Protein AF-A0A7V5FV87-F1 (afdb_mon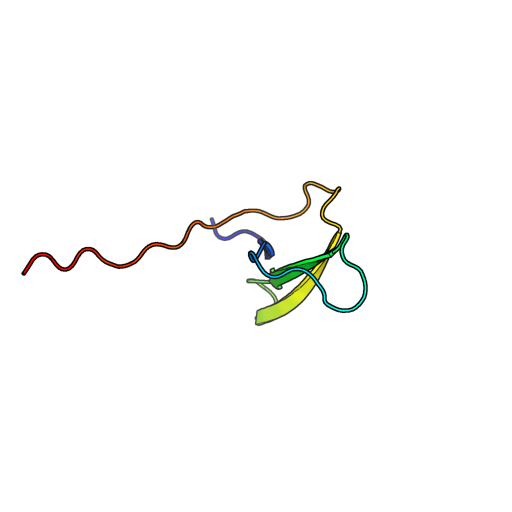omer_lite)

Sequence (51 aa):
SLQEGYWSSTTSFFETDWAWVLYMKKGACGVGYKPDATFHVWPVTEAVDSG

Structure (mmCIF, N/CA/C/O backbone):
data_AF-A0A7V5FV87-F1
#
_entry.id   AF-A0A7V5FV87-F1
#
loop_
_atom_site.group_PDB
_atom_site.id
_atom_site.type_symbol
_atom_site.label_atom_id
_atom_site.label_alt_id
_atom_site.label_comp_id
_atom_site.label_asym_id
_atom_site.label_entity_id
_atom_site.label_seq_id
_atom_site.pdbx_PDB_ins_code
_atom_site.Cartn_x
_atom_site.Cartn_y
_atom_site.Cartn_z
_atom_site.occupancy
_atom_site.B_iso_or_equiv
_atom_site.auth_seq_id
_atom_site.auth_comp_id
_atom_site.auth_asym_id
_atom_site.auth_atom_id
_atom_site.pdbx_PDB_model_num
ATOM 1 N N . SER A 1 1 ? -8.105 -8.374 16.619 1.00 84.88 1 SER A N 1
ATOM 2 C CA . SER A 1 1 ? -7.120 -7.310 16.904 1.00 84.88 1 SER A CA 1
ATOM 3 C C . SER A 1 1 ? -6.820 -6.561 15.618 1.00 84.88 1 SER A C 1
ATOM 5 O O . SER A 1 1 ? -7.070 -7.099 14.544 1.00 84.88 1 SER A O 1
ATOM 7 N N . LEU A 1 2 ? -6.324 -5.326 15.713 1.00 90.75 2 LEU A N 1
ATOM 8 C CA . LEU A 1 2 ? -5.876 -4.573 14.544 1.00 90.75 2 LEU A CA 1
ATOM 9 C C . LEU A 1 2 ? -4.555 -5.157 14.022 1.00 90.75 2 LEU A C 1
ATOM 11 O O . LEU A 1 2 ? -3.638 -5.381 14.815 1.00 90.75 2 LEU A O 1
ATOM 15 N N . GLN A 1 3 ? -4.478 -5.419 12.717 1.00 95.00 3 GLN A N 1
ATOM 16 C CA . GLN A 1 3 ? -3.282 -5.964 12.071 1.00 95.00 3 GLN A CA 1
ATOM 17 C C . GLN A 1 3 ? -2.253 -4.867 11.770 1.00 95.00 3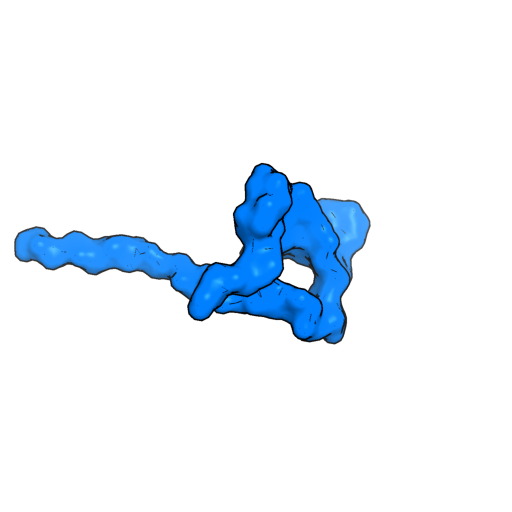 GLN A C 1
ATOM 19 O O . GLN A 1 3 ? -2.554 -3.677 11.860 1.00 95.00 3 GLN A O 1
ATOM 24 N N . GLU A 1 4 ? -1.025 -5.264 11.421 1.00 94.88 4 GLU A N 1
ATOM 25 C CA . GLU A 1 4 ? 0.066 -4.326 11.109 1.00 94.88 4 GLU A CA 1
ATOM 26 C C . GLU A 1 4 ? -0.280 -3.407 9.930 1.00 94.88 4 GLU A C 1
ATOM 28 O O . GLU A 1 4 ? -0.052 -2.197 10.002 1.00 94.88 4 GLU A O 1
ATOM 33 N N . GLY A 1 5 ? -0.872 -3.969 8.873 1.00 96.94 5 GLY A N 1
ATOM 34 C CA . GLY A 1 5 ? -1.310 -3.204 7.719 1.00 96.94 5 GLY A CA 1
ATOM 35 C C . GLY A 1 5 ? -2.390 -3.892 6.895 1.00 96.94 5 GLY A C 1
ATOM 36 O O . GLY A 1 5 ? -2.579 -5.112 6.973 1.00 96.94 5 GLY A O 1
ATOM 37 N N . TYR A 1 6 ? -3.092 -3.074 6.115 1.00 98.00 6 TYR A N 1
ATOM 38 C CA . TYR A 1 6 ? -4.171 -3.497 5.234 1.00 98.00 6 TYR A CA 1
ATOM 39 C C . TYR A 1 6 ? -3.913 -3.060 3.798 1.00 98.00 6 TYR A C 1
ATOM 41 O O . TYR A 1 6 ? -3.504 -1.921 3.551 1.00 98.00 6 TYR A O 1
AT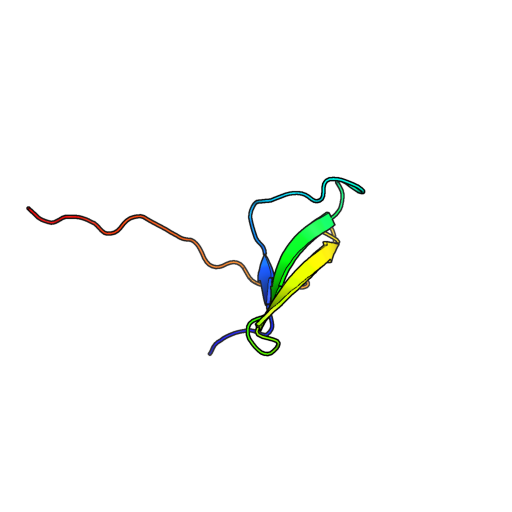OM 49 N N . TRP A 1 7 ? -4.188 -3.959 2.859 1.00 97.94 7 TRP A N 1
ATOM 50 C CA . TRP A 1 7 ? -4.218 -3.634 1.442 1.00 97.94 7 TRP A CA 1
ATOM 51 C C . TRP A 1 7 ? -5.304 -2.602 1.143 1.00 97.94 7 TRP A C 1
ATOM 53 O O . TRP A 1 7 ? -6.415 -2.682 1.668 1.00 97.94 7 TRP A O 1
ATOM 63 N N . SER A 1 8 ? -4.996 -1.678 0.237 1.00 97.06 8 SER A N 1
ATOM 64 C CA . SER A 1 8 ? -6.003 -0.880 -0.463 1.00 97.06 8 SER A CA 1
ATOM 65 C C . SER A 1 8 ? -6.246 -1.430 -1.873 1.00 97.06 8 SER A C 1
ATOM 67 O O . SER A 1 8 ? -5.411 -2.144 -2.429 1.00 97.06 8 SER A O 1
ATOM 69 N N . SER A 1 9 ? -7.361 -1.041 -2.494 1.00 96.56 9 SER A N 1
ATOM 70 C CA . SER A 1 9 ? -7.660 -1.371 -3.897 1.00 96.56 9 SER A CA 1
ATOM 71 C C . SER A 1 9 ? -6.870 -0.529 -4.912 1.00 96.56 9 SER A C 1
ATOM 73 O O . SER A 1 9 ? -7.072 -0.669 -6.118 1.00 96.56 9 SER A O 1
ATOM 75 N N . THR A 1 10 ? -5.966 0.341 -4.455 1.00 97.88 10 THR A N 1
ATOM 76 C CA . THR A 1 10 ? -5.193 1.241 -5.315 1.00 97.88 10 THR A CA 1
ATOM 77 C C . THR A 1 10 ? -3.872 0.586 -5.719 1.00 97.88 10 THR A C 1
ATOM 79 O O . THR A 1 10 ? -2.987 0.365 -4.892 1.00 97.88 10 THR A O 1
ATOM 82 N N . THR A 1 11 ? -3.715 0.302 -7.013 1.00 98.12 11 THR A N 1
ATOM 83 C CA . THR A 1 11 ? -2.446 -0.179 -7.587 1.00 98.12 11 THR A CA 1
ATOM 84 C C . THR A 1 11 ? -1.409 0.948 -7.612 1.00 98.12 11 THR A C 1
ATOM 86 O O . THR A 1 11 ? -1.757 2.111 -7.820 1.00 98.12 11 THR A O 1
ATOM 89 N N . SER A 1 12 ? -0.139 0.618 -7.373 1.00 97.69 12 SER A N 1
ATOM 90 C CA . SER A 1 12 ? 0.967 1.572 -7.479 1.00 97.69 12 SER A CA 1
ATOM 91 C C . SER A 1 12 ? 1.096 2.093 -8.913 1.00 97.69 12 SER A C 1
ATOM 93 O O . SER A 1 12 ? 0.927 1.349 -9.876 1.00 97.69 12 SER A O 1
ATOM 95 N N . PHE A 1 13 ? 1.404 3.384 -9.050 1.00 96.00 13 PHE A N 1
ATOM 96 C CA . PHE A 1 13 ? 1.598 4.018 -10.355 1.00 96.00 13 PHE A CA 1
ATOM 97 C C . PHE A 1 13 ? 2.909 3.586 -11.030 1.00 96.00 13 PHE A C 1
ATOM 99 O O . PHE A 1 13 ? 2.955 3.465 -12.249 1.00 96.00 13 PHE A O 1
ATOM 106 N N . PHE A 1 14 ? 3.968 3.361 -10.246 1.00 94.50 14 PHE A N 1
ATOM 107 C CA . PHE A 1 14 ? 5.305 3.074 -10.775 1.00 94.50 14 PHE A CA 1
ATOM 108 C C . PHE A 1 14 ? 5.459 1.617 -11.220 1.00 94.50 14 PHE A C 1
ATOM 110 O O . PHE A 1 14 ? 5.907 1.355 -12.331 1.00 94.50 14 PHE A O 1
ATOM 117 N N . GLU A 1 15 ? 5.058 0.675 -10.366 1.00 96.75 15 GLU A N 1
ATOM 118 C CA . GLU A 1 15 ? 5.146 -0.762 -10.630 1.00 96.75 15 GLU A CA 1
ATOM 119 C C . GLU A 1 15 ? 3.795 -1.410 -10.347 1.00 96.75 15 GLU A C 1
ATOM 121 O O . GLU A 1 15 ? 3.322 -1.430 -9.210 1.00 96.75 15 GLU A O 1
ATOM 126 N N . THR A 1 16 ? 3.159 -1.946 -11.387 1.00 97.50 16 THR A N 1
ATOM 127 C CA . THR A 1 16 ? 1.777 -2.437 -11.282 1.00 97.50 16 THR A CA 1
ATOM 128 C C . THR A 1 16 ? 1.646 -3.735 -10.489 1.00 97.50 16 THR A C 1
ATOM 130 O O . THR A 1 16 ? 0.542 -4.058 -10.048 1.00 97.50 16 THR A O 1
ATOM 133 N N . ASP A 1 17 ? 2.751 -4.418 -10.199 1.00 97.94 17 ASP A N 1
ATOM 134 C CA . ASP A 1 17 ? 2.784 -5.573 -9.297 1.00 97.94 17 ASP A CA 1
ATOM 135 C C . ASP A 1 17 ? 2.720 -5.174 -7.813 1.00 97.94 17 ASP A C 1
ATOM 137 O O . ASP A 1 17 ? 2.673 -6.034 -6.936 1.00 97.94 17 ASP A O 1
ATOM 141 N N . TRP A 1 18 ? 2.646 -3.875 -7.512 1.00 98.31 18 TRP A N 1
ATOM 142 C CA . TRP A 1 18 ? 2.537 -3.341 -6.157 1.00 98.31 18 TRP A CA 1
ATOM 143 C C . TRP A 1 18 ? 1.205 -2.624 -5.927 1.00 98.31 18 TRP A C 1
ATOM 145 O O . TRP A 1 18 ? 0.583 -2.092 -6.850 1.00 98.31 18 TRP A O 1
ATOM 155 N N . ALA A 1 19 ? 0.753 -2.582 -4.677 1.00 98.25 19 ALA A N 1
ATOM 156 C CA . ALA A 1 19 ? -0.444 -1.857 -4.254 1.00 98.25 19 ALA A CA 1
ATOM 157 C C . ALA A 1 19 ? -0.174 -1.023 -3.002 1.00 98.25 19 ALA A C 1
ATOM 159 O O . ALA A 1 19 ? 0.737 -1.324 -2.230 1.00 98.25 19 ALA A O 1
ATOM 160 N N . TRP A 1 20 ? -0.974 0.020 -2.793 1.00 97.94 20 TRP A N 1
ATOM 161 C CA . TRP A 1 20 ? -0.891 0.851 -1.596 1.00 97.94 20 TRP A CA 1
ATOM 162 C C . TRP A 1 20 ? -1.354 0.086 -0.347 1.00 97.94 20 TRP A C 1
ATOM 164 O O . TRP A 1 20 ? -2.346 -0.649 -0.392 1.00 97.94 20 TRP A O 1
ATOM 174 N N . VAL A 1 21 ? -0.658 0.306 0.770 1.00 98.06 21 VAL A N 1
ATOM 175 C CA . VAL A 1 21 ? -0.899 -0.320 2.081 1.00 98.06 21 VAL A CA 1
ATOM 176 C C . VAL A 1 21 ? -1.062 0.756 3.151 1.00 98.06 21 VAL A C 1
ATOM 178 O O . VAL A 1 21 ? -0.248 1.678 3.227 1.00 98.06 21 VAL A O 1
ATOM 181 N N . LEU A 1 22 ? -2.073 0.605 4.009 1.00 97.56 22 LEU A N 1
ATOM 182 C CA . LEU A 1 22 ? -2.258 1.410 5.218 1.00 97.56 22 LEU A CA 1
ATOM 183 C C . LEU A 1 22 ? -1.629 0.697 6.423 1.00 97.56 22 LEU A C 1
ATOM 185 O O . LEU A 1 22 ? -2.103 -0.366 6.819 1.00 97.56 22 LEU A O 1
ATOM 189 N N . TYR A 1 23 ? -0.591 1.282 7.024 1.00 97.00 23 TYR A N 1
ATOM 190 C CA . TYR A 1 23 ? 0.102 0.736 8.197 1.00 97.00 23 TYR A CA 1
ATOM 191 C C . TYR A 1 23 ? -0.473 1.314 9.486 1.00 97.00 23 TYR A C 1
ATOM 193 O O . TYR A 1 23 ? -0.167 2.447 9.871 1.00 97.00 23 TYR A O 1
ATOM 201 N N . MET A 1 24 ? -1.264 0.516 10.198 1.00 94.88 24 MET A N 1
ATOM 202 C CA . MET A 1 24 ? -2.036 1.003 11.341 1.00 94.88 24 MET A CA 1
ATOM 203 C C . MET A 1 24 ? -1.166 1.407 12.529 1.00 94.88 24 MET A C 1
ATOM 205 O O . MET A 1 24 ? -1.465 2.390 13.199 1.00 94.88 24 MET A O 1
ATOM 209 N N . LYS A 1 25 ? -0.075 0.678 12.791 1.00 92.38 25 LYS A N 1
ATOM 210 C CA . LYS A 1 25 ? 0.819 1.003 13.917 1.00 92.38 25 LYS A CA 1
ATOM 211 C C . LYS A 1 25 ? 1.727 2.195 13.639 1.00 92.38 25 LYS A C 1
ATOM 213 O O . LYS A 1 25 ? 2.186 2.839 14.575 1.00 92.38 25 LYS A O 1
ATOM 218 N N . LYS A 1 26 ? 2.003 2.471 12.362 1.00 93.81 26 LYS A N 1
ATOM 219 C CA . LYS A 1 26 ? 2.903 3.549 11.933 1.00 93.81 26 LYS A CA 1
ATOM 220 C C . LYS A 1 26 ? 2.160 4.839 11.588 1.00 93.81 26 LYS A C 1
ATOM 222 O O . LYS A 1 26 ? 2.805 5.871 11.468 1.00 93.81 26 LYS A O 1
ATOM 227 N N . GLY A 1 27 ? 0.838 4.780 11.399 1.00 94.81 27 GLY A N 1
ATOM 228 C CA . GLY A 1 27 ? 0.044 5.926 10.951 1.00 94.81 27 GLY A CA 1
ATOM 229 C C . GLY A 1 27 ? 0.467 6.429 9.569 1.00 94.81 27 GLY A C 1
ATOM 230 O O . GLY A 1 27 ? 0.480 7.632 9.334 1.00 94.81 27 GLY A O 1
ATOM 231 N N . ALA A 1 28 ? 0.872 5.522 8.675 1.00 97.44 28 ALA A N 1
ATOM 232 C CA . ALA A 1 28 ? 1.469 5.867 7.388 1.00 97.44 28 ALA A CA 1
ATOM 233 C C . ALA A 1 28 ? 0.924 4.999 6.250 1.00 97.44 28 ALA A C 1
ATOM 235 O O . ALA A 1 28 ? 0.439 3.888 6.474 1.00 97.44 28 ALA A O 1
ATOM 236 N N . CYS A 1 29 ? 1.080 5.492 5.023 1.00 97.38 29 CYS A N 1
ATOM 237 C CA . CYS A 1 29 ? 0.851 4.729 3.802 1.00 97.38 29 CYS A CA 1
ATOM 238 C C . CYS A 1 29 ? 2.188 4.349 3.156 1.00 97.38 29 CYS A C 1
ATOM 240 O O . CYS A 1 29 ? 3.140 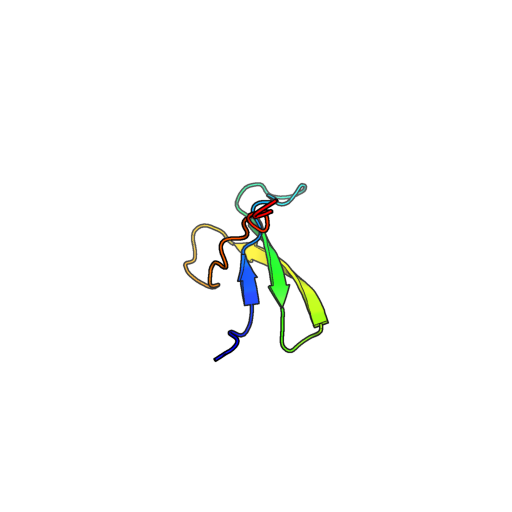5.128 3.178 1.00 97.38 29 CYS A O 1
ATOM 242 N N . GLY A 1 30 ? 2.245 3.166 2.555 1.00 96.94 30 GLY A N 1
ATOM 243 C CA . GLY A 1 30 ? 3.367 2.713 1.733 1.00 96.94 30 GLY A CA 1
ATOM 244 C C . GLY A 1 30 ? 2.875 1.805 0.613 1.00 96.94 30 GLY A C 1
ATOM 245 O O . GLY A 1 30 ? 1.698 1.853 0.259 1.00 96.94 30 GLY A O 1
ATOM 246 N N . VAL A 1 31 ? 3.755 0.962 0.077 1.00 97.38 31 VAL A N 1
ATOM 247 C CA . VAL A 1 31 ? 3.406 -0.022 -0.954 1.00 97.38 31 VAL A CA 1
ATOM 248 C C . VAL A 1 31 ? 3.834 -1.427 -0.542 1.00 97.38 31 VAL A C 1
ATOM 250 O O . VAL A 1 31 ? 4.834 -1.596 0.154 1.00 97.38 31 VAL A O 1
ATOM 253 N N . GLY A 1 32 ? 3.075 -2.427 -0.980 1.00 97.31 32 GLY A N 1
ATOM 254 C CA . GLY A 1 32 ? 3.396 -3.843 -0.829 1.00 97.31 32 GLY A CA 1
ATOM 255 C C . GLY A 1 32 ? 3.327 -4.574 -2.166 1.00 97.31 32 GLY A C 1
ATOM 256 O O . GLY A 1 32 ? 2.583 -4.169 -3.061 1.00 97.31 32 GLY A O 1
ATOM 257 N N . TYR A 1 33 ? 4.098 -5.650 -2.287 1.00 97.69 33 TYR A N 1
ATOM 258 C CA . TYR A 1 33 ? 4.168 -6.485 -3.480 1.00 97.69 33 TYR A CA 1
ATOM 259 C C . TYR A 1 33 ? 2.997 -7.478 -3.507 1.00 97.69 33 TYR A C 1
ATOM 261 O O . TYR A 1 33 ? 2.856 -8.297 -2.599 1.00 97.69 33 TYR A O 1
ATOM 269 N N . LYS A 1 34 ? 2.122 -7.379 -4.516 1.00 96.56 34 LYS A N 1
ATOM 270 C CA . LYS A 1 34 ? 0.845 -8.116 -4.590 1.00 96.56 34 LYS A CA 1
ATOM 271 C C . LYS A 1 34 ? 0.997 -9.641 -4.618 1.00 96.56 34 LYS A C 1
ATOM 273 O O . LYS A 1 34 ? 0.132 -10.298 -4.041 1.00 96.56 34 LYS A O 1
ATOM 278 N N . PRO A 1 35 ? 2.014 -10.226 -5.287 1.00 97.00 35 PRO A N 1
ATOM 279 C CA . PRO A 1 35 ? 2.188 -11.678 -5.286 1.00 97.00 35 PRO A CA 1
ATOM 280 C C . PRO A 1 35 ? 2.434 -12.267 -3.893 1.00 97.00 35 PRO A C 1
ATOM 282 O O . PRO A 1 35 ? 2.166 -13.450 -3.684 1.00 97.00 35 PRO A O 1
ATOM 285 N N . ASP A 1 36 ? 2.874 -11.450 -2.933 1.00 95.44 36 ASP A N 1
ATOM 286 C CA . ASP A 1 36 ? 3.068 -11.886 -1.559 1.00 95.44 36 ASP A CA 1
ATOM 287 C C . ASP A 1 36 ? 1.799 -11.656 -0.723 1.00 95.44 36 ASP A C 1
ATOM 289 O O . ASP A 1 36 ? 1.253 -10.554 -0.655 1.00 95.44 36 ASP A O 1
ATOM 293 N N . ALA A 1 37 ? 1.361 -12.674 0.020 1.00 92.00 37 ALA A N 1
ATOM 294 C CA . ALA A 1 37 ? 0.231 -12.579 0.952 1.00 92.00 37 ALA A CA 1
ATOM 295 C C . ALA A 1 37 ? 0.629 -11.897 2.283 1.00 92.00 37 ALA A C 1
ATOM 297 O O . ALA A 1 37 ? 0.513 -12.480 3.360 1.00 92.00 37 ALA A O 1
ATOM 298 N N . THR A 1 38 ? 1.150 -10.669 2.206 1.00 95.00 38 THR A N 1
ATOM 299 C CA . THR A 1 38 ? 1.830 -9.969 3.317 1.00 95.00 38 THR A CA 1
ATOM 300 C C . THR A 1 38 ? 0.929 -9.084 4.179 1.00 95.00 38 THR A C 1
ATOM 302 O O . THR A 1 38 ? 1.288 -8.791 5.320 1.00 95.00 38 THR A O 1
ATOM 305 N N . PHE A 1 39 ? -0.240 -8.675 3.677 1.00 97.12 39 PHE A N 1
ATOM 306 C CA . PHE A 1 39 ? -1.175 -7.800 4.395 1.00 97.12 39 PHE A CA 1
ATOM 307 C C . PHE A 1 39 ? -2.606 -8.338 4.375 1.00 97.12 39 PHE A C 1
ATOM 309 O O . PHE A 1 39 ? -2.976 -9.187 3.562 1.00 97.12 39 PHE A O 1
ATOM 316 N N . HIS A 1 40 ? -3.423 -7.829 5.295 1.00 96.88 40 HIS A N 1
ATOM 317 C CA . HIS A 1 40 ? -4.823 -8.217 5.435 1.00 96.88 40 HIS A CA 1
ATOM 318 C C . HIS A 1 40 ? -5.736 -7.324 4.588 1.00 96.88 40 HIS A C 1
ATOM 320 O O . HIS A 1 40 ? -5.334 -6.261 4.123 1.00 96.88 40 HIS A O 1
ATOM 326 N N . VAL A 1 41 ? -6.993 -7.727 4.414 1.00 95.88 41 VAL A N 1
ATOM 327 C CA . VAL A 1 41 ? -8.022 -6.906 3.761 1.00 95.88 41 VAL A CA 1
ATOM 328 C C . VAL A 1 41 ? -9.070 -6.519 4.795 1.00 95.88 41 VAL A C 1
ATOM 330 O O . VAL A 1 41 ? -9.472 -7.346 5.612 1.00 95.88 41 V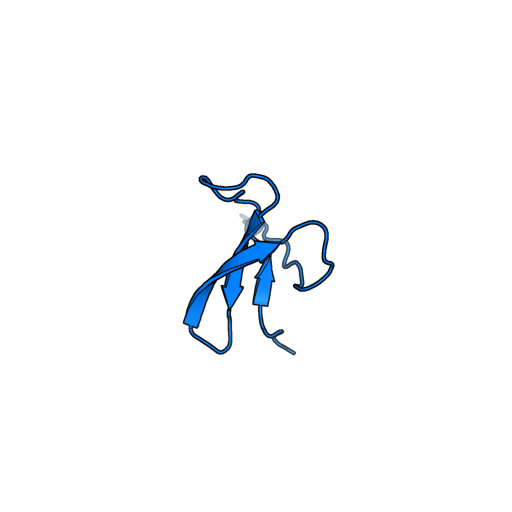AL A O 1
ATOM 333 N N . TRP A 1 42 ? -9.519 -5.268 4.744 1.00 95.12 42 TRP A N 1
ATOM 334 C CA . TRP A 1 42 ? -10.682 -4.794 5.484 1.00 95.12 42 TRP A CA 1
ATOM 335 C C . TRP A 1 42 ? -11.722 -4.302 4.468 1.00 95.12 42 TRP A C 1
ATOM 337 O O . TRP A 1 42 ? -11.549 -3.226 3.899 1.00 95.12 42 TRP A O 1
ATOM 347 N N . PRO A 1 43 ? -12.792 -5.077 4.215 1.00 94.38 43 PRO A N 1
ATOM 348 C CA . PRO A 1 43 ? -13.877 -4.649 3.342 1.00 94.38 43 PRO A CA 1
ATOM 349 C C . PRO A 1 43 ? -14.582 -3.419 3.912 1.00 94.38 43 PRO A C 1
ATOM 351 O O . PRO A 1 43 ? -14.998 -3.414 5.071 1.00 94.38 43 PRO A O 1
ATOM 354 N N . VAL A 1 44 ? -14.737 -2.390 3.089 1.00 93.44 44 VAL A N 1
ATOM 355 C CA . VAL A 1 44 ? -15.483 -1.185 3.447 1.00 93.44 44 VAL A CA 1
ATOM 356 C C . VAL A 1 44 ? -16.818 -1.225 2.716 1.00 93.44 44 VAL A C 1
ATOM 358 O O . VAL A 1 44 ? -16.877 -1.591 1.544 1.00 93.44 44 VAL A O 1
ATOM 361 N N . THR A 1 45 ? -17.882 -0.865 3.421 1.00 93.75 45 THR A N 1
ATOM 362 C CA . THR A 1 45 ? -19.229 -0.703 2.873 1.00 93.75 45 THR A CA 1
ATOM 363 C C . THR A 1 45 ? -19.784 0.631 3.343 1.00 93.75 45 THR A C 1
ATOM 365 O O . THR A 1 45 ? -19.332 1.180 4.350 1.00 93.75 45 THR A O 1
ATOM 368 N N . GLU A 1 46 ? -20.767 1.146 2.619 1.00 94.00 46 GLU A N 1
ATOM 369 C CA . GLU A 1 46 ? -21.595 2.234 3.119 1.00 94.00 46 GLU A CA 1
ATOM 370 C C . GLU A 1 46 ? -22.399 1.790 4.347 1.00 94.00 46 GLU A C 1
ATOM 372 O O . GLU A 1 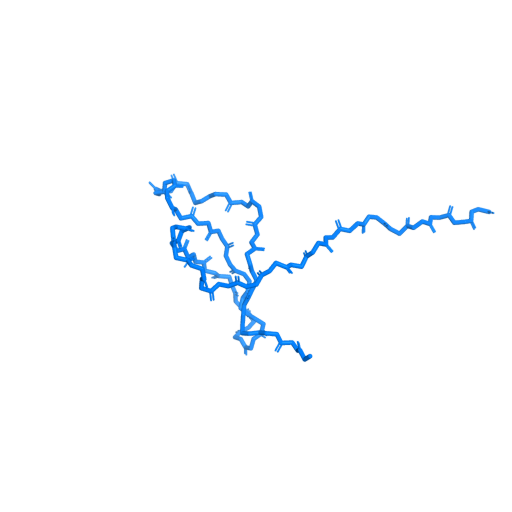46 ? -22.695 0.602 4.528 1.00 94.00 46 GLU A O 1
ATOM 377 N N . ALA A 1 47 ? -22.726 2.752 5.209 1.00 89.62 47 ALA A N 1
ATOM 378 C CA . ALA A 1 47 ? -23.689 2.521 6.270 1.00 89.62 47 ALA A CA 1
ATOM 379 C C . ALA A 1 47 ? -25.069 2.336 5.636 1.00 89.62 47 ALA A C 1
ATOM 381 O O . ALA A 1 47 ? -25.444 3.074 4.728 1.00 89.62 47 ALA A O 1
ATOM 382 N N . VAL A 1 48 ? -25.828 1.357 6.121 1.00 87.12 48 VAL A N 1
ATOM 383 C CA . VAL A 1 48 ? -27.228 1.233 5.725 1.00 87.12 48 VAL A CA 1
ATOM 384 C C . VAL A 1 48 ? -27.990 2.340 6.441 1.00 87.12 48 VAL A C 1
ATOM 386 O O . VAL A 1 48 ? -28.191 2.259 7.653 1.00 87.12 48 VAL A O 1
ATOM 389 N N . ASP A 1 49 ? -28.391 3.371 5.703 1.00 79.50 49 ASP A N 1
ATOM 390 C CA . ASP A 1 49 ? -29.362 4.344 6.196 1.00 79.50 49 ASP A CA 1
ATOM 391 C C . ASP A 1 49 ? -30.721 3.641 6.287 1.00 79.50 49 ASP A C 1
ATOM 393 O O . ASP A 1 49 ? -31.435 3.452 5.300 1.00 79.50 49 ASP A O 1
ATOM 397 N N . SER A 1 50 ? -31.069 3.191 7.489 1.00 71.06 50 SER A N 1
ATOM 398 C CA . SER A 1 50 ? -32.436 2.808 7.828 1.00 71.06 50 SER A CA 1
ATOM 399 C C . SER A 1 50 ? -33.224 4.090 8.080 1.00 71.06 50 SER A C 1
ATOM 401 O O . SER A 1 50 ? -33.299 4.543 9.224 1.00 71.06 50 SER A O 1
ATOM 403 N N . GLY A 1 51 ? -33.700 4.704 6.993 1.00 62.75 51 GLY A N 1
ATOM 404 C CA . GLY A 1 51 ? -34.607 5.856 7.038 1.00 62.75 51 GLY A CA 1
ATOM 405 C C . GLY A 1 51 ? -35.857 5.614 7.876 1.00 62.75 51 GLY A C 1
ATOM 406 O O . GLY A 1 51 ? -36.242 4.435 8.063 1.00 62.75 51 GLY A O 1
#

Foldseek 3Di:
DDDQKAFDPAADPPDRQKGWIQGPVVRDIDIDGNVDPPHHHDDDDDDPPPD

Radius of gyration: 13.17 Å; chains: 1; bounding box: 40×18×28 Å

pLDDT: mean 94.16, std 6.6, range [62.75, 98.31]

Secondary structure (DSSP, 8-state):
---SEEEEEEE-SS-TTEEEEEETTTTEEEEEETTS--SB-----------